Protein AF-A0A2N4S7T3-F1 (afdb_monomer)

pLDDT: mean 77.93, std 10.88, range [51.03, 92.69]

Nearest PDB structures (foldseek):
  4k0d-assembly1_B  TM=6.263E-01  e=5.235E-01  Anaeromyxobacter dehalogenans 2CP-C
  8jh6-assembly1_B  TM=5.081E-01  e=2.788E+00  synthetic construct
  6x8n-assembly2_B  TM=2.990E-01  e=5.444E+00  synthetic construct

Solvent-accessible surface area (backbone atoms only — not comparable to full-atom values): 6394 Å² total; per-residue (Å²): 131,64,70,68,62,53,51,53,51,50,51,27,54,52,43,32,51,51,20,62,65,41,36,82,82,38,55,71,64,19,49,56,45,32,50,54,19,51,52,54,45,47,54,55,56,66,74,57,70,79,88,66,89,48,75,65,57,55,55,43,51,49,44,40,49,51,18,49,53,34,40,54,51,16,52,56,32,49,77,69,72,39,83,61,21,60,58,35,40,50,55,17,48,55,38,38,53,54,33,62,63,49,50,61,58,49,54,53,52,53,52,52,58,52,56,64,72,78,108

Secondary structure (DSSP, 8-state):
--HHHHHHHHHHHHHHHHHHHHTTT-HHHHHHHHHHHHHHHHHHHHTS------HHHHHHHHHHHHHHHHHHHHHHHHHTT-THHHHHHHHHHHHHHHHHHHHHHHHHHHHHHHHHH--

Mean predicted aligned error: 8.17 Å

Structure (mmCIF, N/CA/C/O backbone):
data_AF-A0A2N4S7T3-F1
#
_entry.id   AF-A0A2N4S7T3-F1
#
loop_
_atom_site.group_PDB
_atom_site.id
_atom_site.type_symbol
_atom_site.label_atom_id
_atom_site.label_alt_id
_atom_site.label_comp_id
_atom_site.label_asym_id
_atom_site.label_entity_id
_atom_site.label_seq_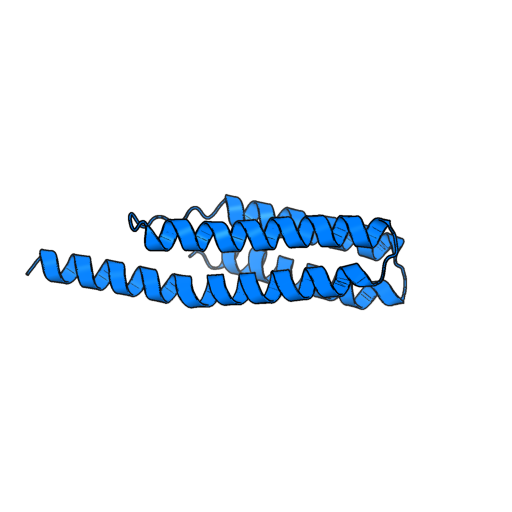id
_atom_site.pdbx_PDB_ins_code
_atom_site.Cartn_x
_atom_site.Cartn_y
_atom_site.Cartn_z
_atom_site.occupancy
_atom_site.B_iso_or_equiv
_atom_site.auth_seq_id
_atom_site.auth_comp_id
_atom_site.auth_asym_id
_atom_site.auth_atom_id
_atom_site.pdbx_PDB_model_num
ATOM 1 N N . MET A 1 1 ? -13.531 -7.506 13.746 1.00 52.25 1 MET A N 1
ATOM 2 C CA . MET A 1 1 ? -13.144 -7.694 12.327 1.00 52.25 1 MET A CA 1
ATOM 3 C C . MET A 1 1 ? -13.259 -9.186 12.020 1.00 52.25 1 MET A C 1
ATOM 5 O O . MET A 1 1 ? -12.767 -9.964 12.825 1.00 52.25 1 MET A O 1
ATOM 9 N N . SER A 1 2 ? -13.979 -9.624 10.979 1.00 55.41 2 SER A N 1
ATOM 10 C CA . SER A 1 2 ? -14.087 -11.068 10.697 1.00 55.41 2 SER A CA 1
ATOM 11 C C . SER A 1 2 ? -12.734 -11.614 10.228 1.00 55.41 2 SER A C 1
ATOM 13 O O . SER A 1 2 ? -12.095 -11.003 9.370 1.00 55.41 2 SER A O 1
ATOM 15 N N . LYS A 1 3 ? -12.308 -12.761 10.779 1.00 67.94 3 LYS A N 1
ATOM 16 C CA . LYS A 1 3 ? -11.022 -13.430 10.480 1.00 67.94 3 LYS A CA 1
ATOM 17 C C . LYS A 1 3 ? -10.740 -13.520 8.973 1.00 67.94 3 LYS A C 1
ATOM 19 O O . LYS A 1 3 ? -9.616 -13.316 8.533 1.00 67.94 3 LYS A O 1
ATOM 24 N N . SER A 1 4 ? -11.779 -13.731 8.165 1.00 69.44 4 SER A N 1
ATOM 25 C CA . SER A 1 4 ? -11.681 -13.824 6.705 1.00 69.44 4 SER A CA 1
ATOM 26 C C . SER A 1 4 ? -11.146 -12.550 6.040 1.00 69.44 4 SER A C 1
ATOM 28 O O . SER A 1 4 ? -10.337 -12.639 5.124 1.00 69.44 4 SER A O 1
ATOM 30 N N . LYS A 1 5 ? -11.549 -11.354 6.496 1.00 67.94 5 LYS A N 1
ATOM 31 C CA . LYS A 1 5 ? -11.074 -10.082 5.910 1.00 67.94 5 LYS A CA 1
ATOM 32 C C . LYS A 1 5 ? -9.599 -9.831 6.214 1.00 67.94 5 LYS A C 1
ATOM 34 O O . LYS A 1 5 ? -8.883 -9.280 5.385 1.00 67.94 5 LYS A O 1
ATOM 39 N N . GLU A 1 6 ? -9.167 -10.249 7.397 1.00 75.75 6 GLU A N 1
ATOM 40 C CA . GLU A 1 6 ? -7.788 -10.124 7.862 1.00 75.75 6 GLU A CA 1
ATOM 41 C C . GLU A 1 6 ? -6.853 -11.045 7.068 1.00 75.75 6 GLU A C 1
ATOM 43 O O . GLU A 1 6 ? -5.805 -10.600 6.606 1.00 75.75 6 GLU A O 1
ATOM 48 N N . ILE A 1 7 ? -7.289 -12.280 6.788 1.00 79.25 7 ILE A N 1
ATOM 49 C CA . ILE A 1 7 ? -6.555 -13.226 5.933 1.00 79.25 7 ILE A CA 1
ATOM 50 C C . ILE A 1 7 ? -6.422 -12.691 4.504 1.00 79.25 7 ILE A C 1
ATOM 52 O O . ILE A 1 7 ? -5.334 -12.739 3.941 1.00 79.25 7 ILE A O 1
ATOM 56 N N . ILE A 1 8 ? -7.489 -12.131 3.921 1.00 80.31 8 ILE A N 1
ATOM 57 C CA . ILE A 1 8 ? -7.438 -11.557 2.562 1.00 80.31 8 ILE A CA 1
ATOM 58 C C . ILE A 1 8 ? -6.455 -10.380 2.508 1.00 80.31 8 ILE A C 1
ATOM 60 O O . ILE A 1 8 ? -5.690 -10.239 1.552 1.00 80.31 8 ILE A O 1
ATOM 64 N N . TYR A 1 9 ? -6.449 -9.542 3.545 1.00 79.94 9 TYR A N 1
ATOM 65 C CA . TYR A 1 9 ? -5.526 -8.416 3.637 1.00 79.94 9 TYR A CA 1
ATOM 66 C C . TYR A 1 9 ? -4.070 -8.881 3.781 1.00 79.94 9 TYR A C 1
ATOM 68 O O . TYR A 1 9 ? -3.201 -8.412 3.047 1.00 79.94 9 TYR A O 1
ATOM 76 N N . ALA A 1 10 ? -3.811 -9.849 4.664 1.00 81.81 10 ALA A N 1
ATOM 77 C CA . ALA A 1 10 ? -2.487 -10.438 4.843 1.00 81.81 10 ALA A CA 1
ATOM 78 C C . ALA A 1 10 ? -1.992 -11.116 3.557 1.00 81.81 10 ALA A C 1
ATOM 80 O O . ALA A 1 10 ? -0.863 -10.878 3.133 1.00 81.81 10 ALA A O 1
ATOM 81 N N . PHE A 1 11 ? -2.859 -11.881 2.892 1.00 86.62 11 PHE A N 1
ATOM 82 C CA . PHE A 1 11 ? -2.561 -12.518 1.612 1.00 86.62 11 PHE A CA 1
ATOM 83 C C . PHE A 1 11 ? -2.182 -11.488 0.543 1.00 86.62 11 PHE A C 1
ATOM 85 O O . PHE A 1 11 ? -1.207 -11.682 -0.176 1.00 86.62 11 PHE A O 1
ATOM 92 N N . SER A 1 12 ? -2.884 -10.352 0.494 1.00 81.44 12 SER A N 1
ATOM 93 C CA . SER A 1 12 ? -2.572 -9.257 -0.436 1.00 81.44 12 SER A CA 1
ATOM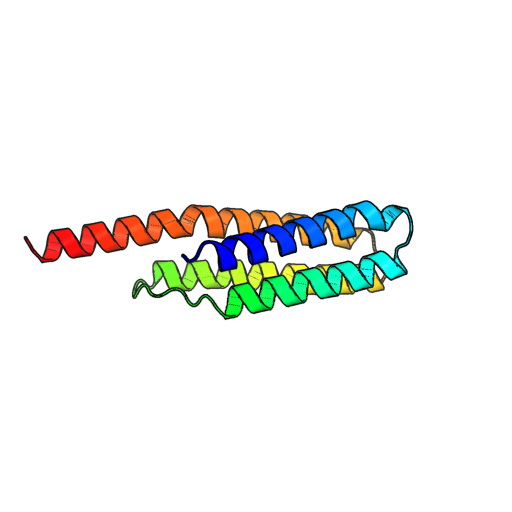 94 C C . SER A 1 12 ? -1.189 -8.656 -0.167 1.00 81.44 12 SER A C 1
ATOM 96 O O . SER A 1 12 ? -0.416 -8.460 -1.099 1.00 81.44 12 SER A O 1
ATOM 98 N N . CYS A 1 13 ? -0.840 -8.406 1.100 1.00 82.75 13 CYS A N 1
ATOM 99 C CA . CYS A 1 13 ? 0.494 -7.917 1.466 1.00 82.75 13 CYS A CA 1
ATOM 100 C C . CYS A 1 13 ? 1.602 -8.916 1.111 1.00 82.75 13 CYS A C 1
ATOM 102 O O . CYS A 1 13 ? 2.630 -8.518 0.565 1.00 82.75 13 CYS A O 1
ATOM 104 N N . VAL A 1 14 ? 1.394 -10.206 1.391 1.00 87.25 14 VAL A N 1
ATOM 105 C CA . VAL A 1 14 ? 2.356 -11.263 1.041 1.00 87.25 14 VAL A CA 1
ATOM 106 C C . VAL A 1 14 ? 2.527 -11.351 -0.475 1.00 87.25 14 VAL A C 1
ATOM 108 O O . VAL A 1 14 ? 3.655 -11.452 -0.949 1.00 87.25 14 VAL A O 1
ATOM 111 N N . LEU A 1 15 ? 1.437 -11.234 -1.238 1.00 87.06 15 LEU A N 1
ATOM 112 C CA . LEU A 1 15 ? 1.474 -11.225 -2.700 1.00 87.06 15 LEU A CA 1
ATOM 113 C C . LEU A 1 15 ? 2.281 -10.035 -3.246 1.00 87.06 15 LEU A C 1
ATOM 115 O O . LEU A 1 15 ? 3.107 -10.218 -4.136 1.00 87.06 15 LEU A O 1
ATOM 119 N N . ILE A 1 16 ? 2.087 -8.830 -2.695 1.00 86.81 16 ILE A N 1
ATOM 120 C CA . ILE A 1 16 ? 2.842 -7.623 -3.080 1.00 86.81 16 ILE A CA 1
ATOM 121 C C . ILE A 1 16 ? 4.337 -7.794 -2.768 1.00 86.81 16 ILE A C 1
ATOM 123 O O . ILE A 1 16 ? 5.181 -7.470 -3.604 1.00 86.81 16 ILE A O 1
ATOM 127 N N . LEU A 1 17 ? 4.681 -8.342 -1.597 1.00 86.50 17 LEU A N 1
ATOM 128 C CA . LEU A 1 17 ? 6.075 -8.615 -1.225 1.00 86.50 17 LEU A CA 1
ATOM 129 C C . LEU A 1 17 ? 6.718 -9.676 -2.126 1.00 86.50 17 LEU A C 1
ATOM 131 O O . LEU A 1 17 ? 7.857 -9.501 -2.560 1.00 86.50 17 LEU A O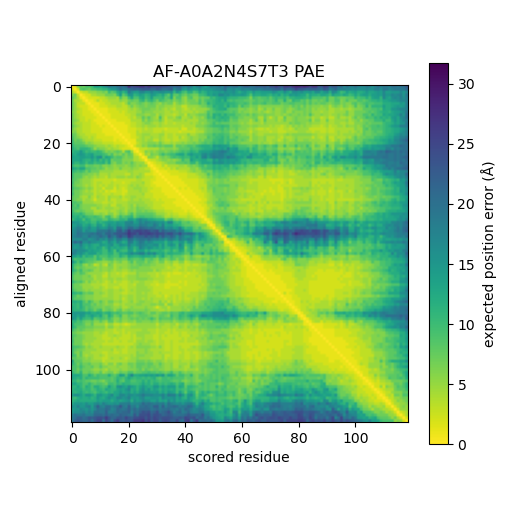 1
ATOM 135 N N . ALA A 1 18 ? 5.986 -10.743 -2.450 1.00 85.44 18 ALA A N 1
ATOM 136 C CA . ALA A 1 18 ? 6.449 -11.775 -3.370 1.00 85.44 18 ALA A CA 1
ATOM 137 C C . ALA A 1 18 ? 6.678 -11.207 -4.781 1.00 85.44 18 ALA A C 1
ATOM 139 O O . ALA A 1 18 ? 7.722 -11.461 -5.380 1.00 85.44 18 ALA A O 1
ATOM 140 N N . ALA A 1 19 ? 5.756 -10.377 -5.283 1.00 84.31 19 ALA A N 1
ATOM 141 C CA . ALA A 1 19 ? 5.901 -9.698 -6.571 1.00 84.31 19 ALA A CA 1
ATOM 142 C C . ALA A 1 19 ? 7.129 -8.770 -6.596 1.00 84.31 19 ALA A C 1
ATOM 144 O O . ALA A 1 19 ? 7.878 -8.766 -7.574 1.00 84.31 19 ALA A O 1
ATOM 145 N N . ALA A 1 20 ? 7.380 -8.036 -5.507 1.00 84.12 20 ALA A N 1
ATOM 146 C CA . ALA A 1 20 ? 8.558 -7.183 -5.373 1.00 84.12 20 ALA A CA 1
ATOM 147 C C . ALA A 1 20 ? 9.872 -7.987 -5.378 1.00 84.12 20 ALA A C 1
ATOM 149 O O . ALA A 1 20 ? 10.825 -7.583 -6.043 1.00 84.12 20 ALA A O 1
ATOM 150 N N . ALA A 1 21 ? 9.923 -9.135 -4.694 1.00 81.88 21 ALA A N 1
ATOM 151 C CA . ALA A 1 21 ? 11.097 -10.012 -4.690 1.00 81.88 21 ALA A CA 1
ATOM 152 C C . ALA A 1 21 ? 11.356 -10.652 -6.068 1.00 81.88 21 ALA A C 1
ATOM 154 O O . ALA A 1 21 ? 12.503 -10.786 -6.494 1.00 81.88 21 ALA A O 1
ATOM 155 N N . MET A 1 22 ? 10.292 -11.000 -6.798 1.00 79.62 22 MET A N 1
ATOM 156 C CA . MET A 1 22 ? 10.384 -11.636 -8.117 1.00 79.62 22 MET A CA 1
ATOM 157 C C . MET A 1 22 ? 10.795 -10.667 -9.242 1.00 79.62 22 MET A C 1
ATOM 159 O O . MET A 1 22 ? 11.176 -11.111 -10.328 1.00 79.62 22 MET A O 1
ATOM 163 N N . TYR A 1 23 ? 10.776 -9.351 -8.988 1.00 76.88 23 TYR A N 1
ATOM 164 C CA . TYR A 1 23 ? 11.131 -8.320 -9.970 1.00 76.88 23 TYR A CA 1
ATOM 165 C C . TYR A 1 23 ? 12.560 -8.454 -10.518 1.00 76.88 23 TYR A C 1
ATOM 167 O O . TYR A 1 23 ? 12.805 -8.083 -11.663 1.00 76.88 23 TYR A O 1
ATOM 175 N N . MET A 1 24 ? 13.495 -9.024 -9.745 1.00 70.50 24 MET A N 1
ATOM 176 C CA . MET A 1 24 ? 14.870 -9.256 -10.211 1.00 70.50 24 MET A CA 1
ATOM 177 C C . MET A 1 24 ? 14.969 -10.309 -11.326 1.00 70.50 24 MET A C 1
ATOM 179 O O . MET A 1 24 ? 15.896 -10.240 -12.126 1.00 70.50 24 MET A O 1
ATOM 183 N N . ALA A 1 25 ? 14.032 -11.263 -11.398 1.00 76.00 25 ALA A N 1
ATOM 184 C CA . ALA A 1 25 ? 14.061 -12.341 -12.388 1.00 76.00 25 ALA A CA 1
ATOM 185 C C . ALA A 1 25 ? 13.264 -11.999 -13.658 1.00 76.00 25 ALA A C 1
ATOM 187 O O . ALA A 1 25 ? 13.744 -12.223 -14.766 1.00 76.00 25 ALA A O 1
ATOM 188 N N . LEU A 1 26 ? 12.047 -11.460 -13.510 1.00 76.44 26 LEU A N 1
ATOM 189 C CA . LEU A 1 26 ? 11.130 -11.185 -14.623 1.00 76.44 26 LEU A CA 1
ATOM 190 C C . LEU A 1 26 ? 10.340 -9.890 -14.362 1.00 76.44 26 LEU A C 1
ATOM 192 O O . LEU A 1 26 ? 9.277 -9.939 -13.735 1.00 76.44 26 LEU A O 1
ATOM 196 N N . PRO A 1 27 ? 10.808 -8.726 -14.850 1.00 73.75 27 PRO A N 1
ATOM 197 C CA . PRO A 1 27 ? 10.171 -7.446 -14.549 1.00 73.75 27 PRO A CA 1
ATOM 198 C C . PRO A 1 27 ? 8.755 -7.332 -15.131 1.00 73.75 27 PRO A C 1
ATOM 200 O O . PRO A 1 27 ? 7.890 -6.721 -14.507 1.00 73.75 27 PRO A O 1
ATOM 203 N N . GLU A 1 28 ? 8.478 -7.949 -16.285 1.00 76.62 28 GLU A N 1
ATOM 204 C CA . GLU A 1 28 ? 7.143 -7.901 -16.897 1.00 76.62 28 GLU A CA 1
ATOM 205 C C . GLU A 1 28 ? 6.102 -8.656 -16.062 1.00 76.62 28 GLU A C 1
ATOM 207 O O . GLU A 1 28 ? 5.094 -8.075 -15.662 1.00 76.62 28 GLU A O 1
ATOM 212 N N . VAL A 1 29 ? 6.367 -9.921 -15.721 1.00 79.75 29 VAL A N 1
ATOM 213 C CA . VAL A 1 29 ? 5.442 -10.758 -14.933 1.00 79.75 29 VAL A CA 1
ATOM 214 C C . VAL A 1 29 ? 5.257 -10.202 -13.520 1.00 79.75 29 VAL A C 1
ATOM 216 O O . VAL A 1 29 ? 4.135 -10.150 -13.010 1.00 79.75 29 VAL A O 1
ATOM 219 N N . ALA A 1 30 ? 6.341 -9.728 -12.900 1.00 80.88 30 ALA A N 1
ATOM 220 C CA . ALA A 1 30 ? 6.289 -9.115 -11.579 1.00 80.88 30 ALA A CA 1
ATOM 221 C C . ALA A 1 30 ? 5.398 -7.863 -11.559 1.00 80.88 30 A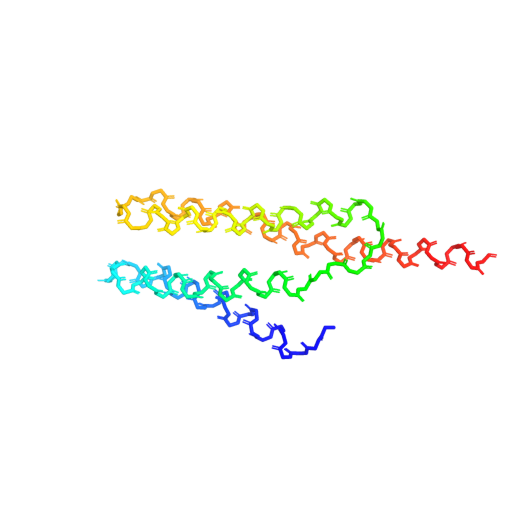LA A C 1
ATOM 223 O O . ALA A 1 30 ? 4.643 -7.672 -10.606 1.00 80.88 30 ALA A O 1
ATOM 224 N N . THR A 1 31 ? 5.434 -7.038 -12.613 1.00 82.88 31 THR A N 1
ATOM 225 C CA . THR A 1 31 ? 4.609 -5.819 -12.699 1.00 82.88 31 THR A CA 1
ATOM 226 C C . THR A 1 31 ? 3.121 -6.160 -12.722 1.00 82.88 31 THR A C 1
ATOM 228 O O . THR A 1 31 ? 2.344 -5.559 -11.980 1.00 82.88 31 THR A O 1
ATOM 231 N N . TRP A 1 32 ? 2.717 -7.177 -13.487 1.00 86.06 32 TRP A N 1
ATOM 232 C CA . TRP A 1 32 ? 1.324 -7.637 -13.508 1.00 86.06 32 TRP A CA 1
ATOM 233 C C . TRP A 1 32 ? 0.866 -8.192 -12.154 1.00 86.06 32 TRP A C 1
ATOM 235 O O . TRP A 1 32 ? -0.217 -7.839 -11.685 1.00 86.06 32 TRP A O 1
ATOM 245 N N . MET A 1 33 ? 1.697 -8.993 -11.476 1.00 85.88 33 MET A N 1
ATOM 246 C CA . MET A 1 33 ? 1.370 -9.482 -10.128 1.00 85.88 33 MET A CA 1
ATOM 247 C C . MET A 1 33 ? 1.268 -8.348 -9.099 1.00 85.88 33 MET A C 1
ATOM 249 O O . MET A 1 33 ? 0.362 -8.351 -8.262 1.00 85.88 33 MET A O 1
ATOM 253 N N . MET A 1 34 ? 2.152 -7.352 -9.186 1.00 86.88 34 MET A N 1
ATOM 254 C CA . MET A 1 34 ? 2.138 -6.170 -8.323 1.00 86.88 34 MET A CA 1
ATOM 255 C C . MET A 1 34 ? 0.838 -5.369 -8.492 1.00 86.88 34 MET A C 1
ATOM 257 O O . MET A 1 34 ? 0.221 -4.982 -7.497 1.00 86.88 34 MET A O 1
ATOM 261 N N . VAL A 1 35 ? 0.386 -5.167 -9.737 1.00 89.19 35 VAL A N 1
ATOM 262 C CA . VAL A 1 35 ? -0.895 -4.504 -10.044 1.00 89.19 35 VAL A CA 1
ATOM 263 C C . VAL A 1 35 ? -2.047 -5.231 -9.361 1.00 89.19 35 VAL A C 1
ATOM 265 O O . VAL A 1 35 ? -2.830 -4.602 -8.650 1.00 89.19 35 VAL A O 1
ATOM 268 N N . VAL A 1 36 ? -2.128 -6.554 -9.524 1.00 89.06 36 VAL A N 1
ATOM 269 C CA . VAL A 1 36 ? -3.190 -7.365 -8.912 1.00 89.06 36 VAL A CA 1
ATOM 270 C C . VAL A 1 36 ? -3.169 -7.224 -7.388 1.00 89.06 36 VAL A C 1
ATOM 272 O O . VAL A 1 36 ? -4.210 -6.955 -6.785 1.00 89.06 36 VAL A O 1
ATOM 275 N N . GLY A 1 37 ? -1.992 -7.313 -6.762 1.00 85.88 37 GLY A N 1
ATOM 276 C CA . GLY A 1 37 ? -1.845 -7.146 -5.315 1.00 85.88 37 GLY A CA 1
ATOM 277 C C . GLY A 1 37 ? -2.332 -5.784 -4.811 1.00 85.88 37 GLY A C 1
ATOM 278 O O . GLY A 1 37 ? -3.131 -5.721 -3.874 1.00 85.88 37 GLY A O 1
ATOM 279 N N . VAL A 1 38 ? -1.916 -4.691 -5.457 1.00 87.69 38 VAL A N 1
ATOM 280 C CA . VAL A 1 38 ? -2.307 -3.326 -5.056 1.00 87.69 38 VAL A CA 1
ATOM 281 C C . VAL A 1 38 ? -3.791 -3.049 -5.321 1.00 87.69 38 VAL A C 1
ATOM 283 O O . VAL A 1 38 ? -4.441 -2.368 -4.523 1.00 87.69 38 VAL A O 1
ATOM 286 N N . VAL A 1 39 ? -4.373 -3.598 -6.390 1.00 89.62 39 VAL A N 1
ATOM 287 C CA . VAL A 1 39 ? -5.815 -3.468 -6.670 1.00 89.62 39 VAL A CA 1
ATOM 288 C C . VAL A 1 39 ? -6.642 -4.175 -5.595 1.00 89.62 39 VAL A C 1
ATOM 290 O O . VAL A 1 39 ? -7.582 -3.586 -5.060 1.00 89.62 39 VAL A O 1
ATOM 293 N N . ILE A 1 40 ? -6.267 -5.397 -5.204 1.00 86.75 40 ILE A N 1
ATOM 294 C CA . ILE A 1 40 ? -6.961 -6.116 -4.124 1.00 86.75 40 ILE A CA 1
ATOM 295 C C . ILE A 1 40 ? -6.812 -5.343 -2.807 1.00 86.75 40 ILE A C 1
ATOM 297 O O . ILE A 1 40 ? -7.795 -5.101 -2.103 1.00 86.75 40 ILE A O 1
ATOM 301 N N . PHE A 1 41 ? -5.598 -4.888 -2.502 1.00 85.31 41 PHE A N 1
ATOM 302 C CA . PHE A 1 41 ? -5.297 -4.133 -1.291 1.00 85.31 41 PHE A CA 1
ATOM 303 C C . PHE A 1 41 ? -6.090 -2.818 -1.180 1.00 85.31 41 PHE A C 1
ATOM 305 O O . PHE A 1 41 ? -6.660 -2.498 -0.127 1.00 85.31 41 PHE A O 1
ATOM 312 N N . SER A 1 42 ? -6.160 -2.056 -2.273 1.00 85.88 42 SER A N 1
ATOM 313 C CA . SER A 1 42 ? -6.909 -0.797 -2.332 1.00 85.88 42 SER A CA 1
ATOM 314 C C . SER A 1 42 ? -8.418 -1.033 -2.240 1.00 85.88 42 SER A C 1
ATOM 316 O O . SER A 1 42 ? -9.091 -0.334 -1.479 1.00 85.88 42 SER A O 1
ATOM 318 N N . ALA A 1 43 ? -8.948 -2.072 -2.896 1.00 84.19 43 ALA A N 1
ATOM 319 C CA . ALA A 1 43 ? -10.356 -2.454 -2.791 1.00 84.19 43 ALA A CA 1
ATOM 320 C C . ALA A 1 43 ? -10.746 -2.855 -1.357 1.00 84.19 43 ALA A C 1
ATOM 322 O O . ALA A 1 43 ? -11.797 -2.444 -0.856 1.00 84.19 43 ALA A O 1
ATOM 323 N N . VAL A 1 44 ? -9.894 -3.614 -0.657 1.00 80.88 44 VAL A N 1
ATOM 324 C CA . VAL A 1 44 ? -10.112 -3.965 0.757 1.00 80.88 44 VAL A CA 1
ATOM 325 C C . VAL A 1 44 ? -10.043 -2.720 1.642 1.00 80.88 44 VAL A C 1
ATOM 327 O O . VAL A 1 44 ? -10.849 -2.577 2.562 1.00 80.88 44 VAL A O 1
ATOM 330 N N . THR A 1 45 ? -9.125 -1.796 1.364 1.00 77.38 45 THR A N 1
ATOM 331 C CA . THR A 1 45 ? -9.031 -0.527 2.099 1.00 77.38 45 THR A CA 1
ATOM 332 C C . THR A 1 45 ? -10.279 0.340 1.908 1.00 77.38 45 THR A C 1
ATOM 334 O O . THR A 1 45 ? -10.797 0.863 2.892 1.00 77.38 45 THR A O 1
ATOM 337 N N . ALA A 1 46 ? -10.828 0.422 0.693 1.00 77.06 46 ALA A N 1
ATOM 338 C CA . ALA A 1 46 ? -12.066 1.153 0.415 1.00 77.06 46 ALA A CA 1
ATOM 339 C C . ALA A 1 46 ? -13.304 0.513 1.076 1.00 77.06 46 ALA A C 1
ATOM 341 O O . ALA A 1 46 ? -14.180 1.222 1.569 1.00 77.06 46 ALA A O 1
ATOM 342 N N . LYS A 1 47 ? -13.372 -0.826 1.137 1.00 73.50 47 LYS A N 1
ATOM 343 C CA . LYS A 1 47 ? -14.495 -1.568 1.744 1.00 73.50 47 LYS A CA 1
ATOM 344 C C . LYS A 1 47 ? -14.515 -1.576 3.277 1.00 73.50 47 LYS A C 1
ATOM 346 O O . LYS A 1 47 ? -15.468 -2.100 3.852 1.00 73.50 47 LYS A O 1
ATOM 351 N N . ASN A 1 48 ? -13.498 -1.036 3.945 1.00 66.25 48 ASN A N 1
ATOM 352 C CA . ASN A 1 48 ? -13.463 -0.913 5.404 1.00 66.25 48 ASN A CA 1
ATOM 353 C C . ASN A 1 48 ? -13.512 0.571 5.819 1.00 66.25 48 ASN A C 1
ATOM 355 O O . ASN A 1 48 ? -12.502 1.103 6.287 1.00 66.25 48 ASN A O 1
ATOM 359 N N . PRO A 1 49 ? -14.660 1.258 5.637 1.00 60.19 49 PRO A N 1
ATOM 360 C CA . PRO A 1 49 ? -14.823 2.626 6.109 1.00 60.19 49 PRO A CA 1
ATOM 361 C C . PRO A 1 49 ? -14.733 2.662 7.639 1.00 60.19 49 PRO A C 1
ATOM 363 O O . PRO A 1 49 ? -15.335 1.839 8.328 1.00 60.19 49 PRO A O 1
ATOM 366 N N . TYR A 1 50 ? -13.951 3.607 8.166 1.00 57.53 50 TYR A N 1
ATOM 367 C CA . TYR A 1 50 ? -13.785 3.815 9.604 1.00 57.53 50 TYR A CA 1
ATOM 368 C C . TYR A 1 50 ? -15.138 4.218 10.226 1.00 57.53 50 TYR A C 1
ATOM 370 O O . TYR A 1 50 ? -15.677 5.254 9.835 1.00 57.53 50 TYR A O 1
ATOM 378 N N . PRO A 1 51 ? -15.705 3.432 11.164 1.00 52.97 51 PRO A N 1
ATOM 379 C CA . PRO A 1 51 ? -17.049 3.679 11.696 1.00 52.97 51 PRO A CA 1
ATOM 380 C C . PRO A 1 51 ? -17.111 4.790 12.763 1.00 52.97 51 PRO A C 1
ATOM 382 O O . PRO A 1 51 ? -18.204 5.192 13.152 1.00 52.97 51 PRO A O 1
ATOM 385 N N . GLY A 1 52 ? -15.966 5.284 13.250 1.00 54.34 52 GLY A N 1
ATOM 386 C CA . GLY A 1 52 ? -15.897 6.273 14.332 1.00 54.34 52 GLY A CA 1
ATOM 387 C C . GLY A 1 52 ? -16.169 7.710 13.872 1.00 54.34 52 GLY A C 1
ATOM 388 O O . GLY A 1 52 ? -15.694 8.144 12.819 1.00 54.34 52 GLY A O 1
ATOM 389 N N . LYS A 1 53 ? -16.933 8.464 14.675 1.00 54.09 53 LYS A N 1
ATOM 390 C CA . LYS A 1 53 ? -17.324 9.866 14.423 1.00 54.09 53 LYS A CA 1
ATOM 391 C C . LYS A 1 53 ? -16.205 10.888 14.698 1.00 54.09 53 LYS A C 1
ATOM 393 O O . LYS A 1 53 ? -16.428 12.080 14.473 1.00 54.09 53 LYS A O 1
ATOM 398 N N . SER A 1 54 ? -15.007 10.494 15.145 1.00 57.78 54 SER A N 1
ATOM 399 C CA . SER A 1 54 ? -13.933 11.464 15.391 1.00 57.78 54 SER A CA 1
ATOM 400 C C . SER A 1 54 ? -13.304 12.020 14.103 1.00 57.78 54 SER A C 1
ATOM 402 O O . SER A 1 54 ? -12.840 11.312 13.205 1.00 57.78 54 SER A O 1
ATOM 404 N N . ILE A 1 55 ? -13.156 13.349 14.062 1.00 57.56 55 ILE A N 1
ATOM 405 C CA . ILE A 1 55 ? -12.386 14.089 13.040 1.00 57.56 55 ILE A CA 1
ATOM 406 C C . ILE A 1 55 ? -10.925 13.583 12.970 1.00 57.56 55 ILE A C 1
ATOM 408 O O . ILE A 1 55 ? -10.259 13.672 11.935 1.00 57.56 55 ILE A O 1
ATOM 412 N N . ARG A 1 56 ? -10.410 13.021 14.074 1.00 55.66 56 ARG A N 1
ATOM 413 C CA . ARG A 1 56 ? -9.076 12.409 14.169 1.00 55.66 56 ARG A CA 1
ATOM 414 C C . ARG A 1 56 ? -8.975 11.090 13.391 1.00 55.66 56 ARG A C 1
ATOM 416 O O . ARG A 1 56 ? -8.014 10.945 12.636 1.00 55.66 56 ARG A O 1
ATOM 423 N N . GLY A 1 57 ? -9.963 10.196 13.488 1.00 60.88 57 GLY A N 1
ATOM 424 C CA . GLY A 1 57 ? -10.008 8.953 12.707 1.00 60.88 57 GLY A CA 1
ATOM 425 C C . GLY A 1 57 ? -10.146 9.194 11.199 1.00 60.88 57 GLY A C 1
ATOM 426 O O . GLY A 1 57 ? -9.473 8.548 10.394 1.00 60.88 57 GLY A O 1
ATOM 427 N N . LYS A 1 58 ? -10.917 10.217 10.802 1.00 64.12 58 LYS A N 1
ATOM 428 C CA . LYS A 1 58 ? -11.089 10.599 9.388 1.00 64.12 58 LYS A CA 1
ATOM 429 C C . LYS A 1 58 ? -9.777 11.046 8.726 1.00 64.12 58 LYS A C 1
ATOM 431 O O . LYS A 1 58 ? -9.480 10.618 7.614 1.00 64.12 58 LYS A O 1
ATOM 436 N N . ARG A 1 59 ? -8.950 11.838 9.425 1.00 68.75 59 ARG A N 1
ATOM 437 C CA . ARG A 1 59 ? -7.609 12.236 8.941 1.00 68.75 59 ARG A CA 1
ATOM 438 C C . ARG A 1 59 ? -6.658 11.050 8.818 1.00 68.75 59 ARG A C 1
ATOM 440 O O . ARG A 1 59 ? -5.853 11.000 7.893 1.00 68.75 59 ARG A O 1
ATOM 447 N N . LEU A 1 60 ? -6.774 10.075 9.714 1.00 68.62 60 LEU A N 1
ATOM 448 C CA . LEU A 1 60 ? -5.946 8.876 9.664 1.00 68.62 60 LEU A CA 1
ATOM 449 C C . LEU A 1 60 ? -6.252 7.996 8.444 1.00 68.62 60 LEU A C 1
ATOM 451 O O . LEU A 1 60 ? -5.346 7.395 7.865 1.00 68.62 60 LEU A O 1
ATOM 455 N N . PHE A 1 61 ? -7.515 7.965 8.018 1.00 70.81 61 PHE A N 1
ATOM 456 C CA . PHE A 1 61 ? -7.921 7.282 6.792 1.00 70.81 61 PHE A CA 1
ATOM 457 C C . PHE A 1 61 ? -7.327 7.939 5.536 1.00 70.81 61 PHE A C 1
ATOM 459 O O . PHE A 1 61 ? -6.922 7.234 4.612 1.00 70.81 61 PHE A O 1
ATOM 466 N N . MET A 1 62 ? -7.171 9.270 5.523 1.00 75.12 62 MET A N 1
ATOM 467 C CA . MET A 1 62 ? -6.490 9.959 4.422 1.00 75.12 62 MET A CA 1
ATOM 468 C C . MET A 1 62 ? -5.033 9.507 4.264 1.00 75.12 62 MET A C 1
ATOM 470 O O . MET A 1 62 ? -4.614 9.282 3.135 1.00 75.12 62 MET A O 1
ATOM 474 N N . PHE A 1 63 ? -4.275 9.277 5.344 1.00 81.44 63 PHE A N 1
ATOM 475 C CA . PHE A 1 63 ? -2.902 8.743 5.238 1.00 81.44 63 PHE A CA 1
ATOM 476 C C . PHE A 1 63 ? -2.846 7.366 4.568 1.00 81.44 63 PHE A C 1
ATOM 478 O O . PHE A 1 63 ? -1.942 7.092 3.781 1.00 81.44 63 PHE A O 1
ATOM 485 N N . ARG A 1 64 ? -3.840 6.514 4.828 1.00 82.62 64 ARG A N 1
ATOM 486 C CA . ARG A 1 64 ? -3.947 5.195 4.196 1.00 82.62 64 ARG A CA 1
ATOM 487 C C . ARG A 1 64 ? -4.305 5.293 2.708 1.00 82.62 64 ARG A C 1
ATOM 489 O O . ARG A 1 64 ? -3.798 4.510 1.908 1.00 82.62 64 ARG A O 1
ATOM 496 N N . ILE A 1 65 ? -5.119 6.280 2.327 1.00 84.56 65 ILE A N 1
ATOM 497 C CA . ILE A 1 65 ? -5.376 6.618 0.918 1.00 84.56 65 ILE A CA 1
ATOM 498 C C . ILE A 1 65 ? -4.102 7.144 0.252 1.00 84.56 65 ILE A C 1
ATOM 500 O O . ILE A 1 65 ? -3.761 6.668 -0.827 1.00 84.56 65 ILE A O 1
ATOM 504 N N . TYR A 1 66 ? -3.368 8.059 0.894 1.00 88.00 66 TYR A N 1
ATOM 505 C CA . TYR A 1 66 ? -2.091 8.554 0.373 1.00 88.00 66 TYR A CA 1
ATOM 506 C C . TYR A 1 66 ? -1.099 7.412 0.143 1.00 88.00 66 TYR A C 1
ATOM 508 O O . TYR A 1 66 ? -0.473 7.373 -0.911 1.00 88.00 66 TYR A O 1
ATOM 516 N N . ALA A 1 67 ? -1.021 6.444 1.063 1.00 89.44 67 ALA A N 1
ATOM 517 C CA . ALA A 1 67 ? -0.222 5.236 0.874 1.00 89.44 67 ALA A CA 1
ATOM 518 C C . ALA A 1 67 ? -0.661 4.442 -0.373 1.00 89.44 67 ALA A C 1
ATOM 520 O O . ALA A 1 67 ? 0.182 4.091 -1.193 1.00 89.44 67 ALA A O 1
ATOM 521 N N . CYS A 1 68 ? -1.967 4.218 -0.570 1.00 89.12 68 CYS A N 1
ATOM 522 C CA . CYS A 1 68 ? -2.482 3.517 -1.756 1.00 89.12 68 CYS A CA 1
ATOM 523 C C . CYS A 1 68 ? -2.173 4.266 -3.063 1.00 89.12 68 CYS A C 1
ATOM 525 O O . CYS A 1 68 ? -1.787 3.644 -4.052 1.00 89.12 68 CYS A O 1
ATOM 527 N N . VAL A 1 69 ? -2.307 5.596 -3.071 1.00 90.12 69 VAL A N 1
ATOM 528 C CA . VAL A 1 69 ? -1.949 6.435 -4.225 1.00 90.12 69 VAL A CA 1
ATOM 529 C C . VAL A 1 69 ? -0.454 6.316 -4.521 1.00 90.12 69 VAL A C 1
ATOM 531 O O . VAL A 1 69 ? -0.074 6.123 -5.673 1.00 90.12 69 VAL A O 1
ATOM 534 N N . LEU A 1 70 ? 0.395 6.342 -3.491 1.00 90.38 70 LEU A N 1
ATOM 535 C CA . LEU A 1 70 ? 1.837 6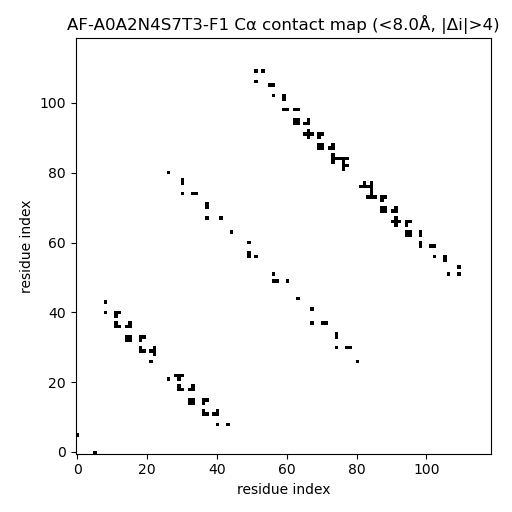.158 -3.647 1.00 90.38 70 LEU A CA 1
ATOM 536 C C . LEU A 1 70 ? 2.195 4.769 -4.200 1.00 90.38 70 LEU A C 1
ATOM 538 O O . LEU A 1 70 ? 3.078 4.670 -5.049 1.00 90.38 70 LEU A O 1
ATOM 542 N N . MET A 1 71 ? 1.491 3.708 -3.783 1.00 89.69 71 MET A N 1
ATOM 543 C CA . MET A 1 71 ? 1.663 2.363 -4.355 1.00 89.69 71 MET A CA 1
ATOM 544 C C . MET A 1 71 ? 1.296 2.332 -5.845 1.00 89.69 71 MET A C 1
ATOM 546 O O . MET A 1 71 ? 2.030 1.744 -6.639 1.00 89.69 71 MET A O 1
ATOM 550 N N . ALA A 1 72 ? 0.209 3.001 -6.246 1.00 90.50 72 ALA A N 1
ATOM 551 C CA . ALA A 1 72 ? -0.184 3.109 -7.653 1.00 90.50 72 ALA A CA 1
ATOM 552 C C . ALA A 1 72 ? 0.855 3.883 -8.486 1.00 90.50 72 ALA A C 1
ATOM 554 O O . ALA A 1 72 ? 1.213 3.458 -9.586 1.00 90.50 72 ALA A O 1
ATOM 555 N N . VAL A 1 73 ? 1.408 4.972 -7.939 1.00 90.62 73 VAL A N 1
ATOM 556 C CA . VAL A 1 73 ? 2.533 5.698 -8.552 1.00 90.62 73 VAL A CA 1
ATOM 557 C C . VAL A 1 73 ? 3.769 4.796 -8.653 1.00 90.62 73 VAL A C 1
ATOM 559 O O . VAL A 1 73 ? 4.425 4.771 -9.692 1.00 90.62 73 VAL A O 1
ATOM 562 N N . GLY A 1 74 ? 4.063 3.997 -7.624 1.00 88.06 74 GLY A N 1
ATOM 563 C CA . GLY A 1 74 ? 5.153 3.017 -7.637 1.00 88.06 74 GLY A CA 1
ATOM 564 C C . GLY A 1 74 ? 5.029 2.004 -8.779 1.00 88.06 74 GLY A C 1
ATOM 565 O O . GLY A 1 74 ? 6.003 1.769 -9.493 1.00 88.06 74 GLY A O 1
ATOM 566 N N . ILE A 1 75 ? 3.824 1.478 -9.019 1.00 88.25 75 ILE A N 1
ATOM 567 C CA . ILE A 1 75 ? 3.535 0.593 -10.162 1.00 88.25 75 ILE A CA 1
ATOM 568 C C . ILE A 1 75 ? 3.783 1.309 -11.495 1.00 88.25 75 ILE A C 1
ATOM 570 O O . ILE A 1 75 ? 4.387 0.738 -12.401 1.00 88.25 75 ILE A O 1
ATOM 574 N N . TYR A 1 76 ? 3.366 2.570 -11.627 1.00 86.75 76 TYR A N 1
ATOM 575 C CA . TYR A 1 76 ? 3.634 3.348 -12.839 1.00 86.75 76 TYR A CA 1
ATOM 576 C C . TYR A 1 76 ? 5.145 3.500 -13.106 1.00 86.75 76 TYR A C 1
ATOM 578 O O . TYR A 1 76 ? 5.603 3.332 -14.238 1.00 86.75 76 TYR A O 1
ATOM 586 N N . PHE A 1 77 ? 5.950 3.745 -12.066 1.00 84.56 77 PHE A N 1
ATOM 587 C CA . PHE A 1 77 ? 7.415 3.775 -12.192 1.00 84.56 77 PHE A CA 1
ATOM 588 C C . PHE A 1 77 ? 8.016 2.409 -12.558 1.00 84.56 77 PHE A C 1
ATOM 590 O O . PHE A 1 77 ? 9.016 2.357 -13.280 1.00 84.56 77 PHE A O 1
ATOM 597 N N . MET A 1 78 ? 7.388 1.318 -12.115 1.00 81.88 78 MET A N 1
ATOM 598 C CA . MET A 1 78 ? 7.768 -0.060 -12.443 1.00 81.88 78 MET A CA 1
ATOM 599 C C . MET A 1 78 ? 7.612 -0.340 -13.949 1.00 81.88 78 MET A C 1
ATOM 601 O O . MET A 1 78 ? 8.543 -0.852 -14.570 1.00 81.88 78 MET A O 1
ATOM 605 N N . PHE A 1 79 ? 6.522 0.126 -14.580 1.00 81.00 79 PHE A N 1
ATOM 606 C CA . PHE A 1 79 ? 6.354 0.080 -16.046 1.00 81.00 79 PHE A CA 1
ATOM 607 C C . PHE A 1 79 ? 7.453 0.840 -16.794 1.00 81.00 79 PHE A C 1
ATOM 609 O O . PHE A 1 79 ? 7.887 0.430 -17.870 1.00 81.00 79 PHE A O 1
ATOM 616 N N . ARG A 1 80 ? 7.946 1.937 -16.213 1.00 82.19 80 ARG A N 1
ATOM 617 C CA . ARG A 1 80 ? 9.025 2.744 -16.797 1.00 82.19 80 ARG A CA 1
ATOM 618 C C . ARG A 1 80 ? 10.427 2.163 -16.542 1.00 82.19 80 ARG A C 1
ATOM 620 O O . ARG A 1 80 ? 11.413 2.812 -16.893 1.00 82.19 80 ARG A O 1
ATOM 627 N N . ARG A 1 81 ? 10.523 0.968 -15.933 1.00 75.81 81 ARG A N 1
ATOM 628 C CA . ARG A 1 81 ? 11.760 0.279 -15.505 1.00 75.81 81 ARG A CA 1
ATOM 629 C C . ARG A 1 81 ? 12.724 1.169 -14.707 1.00 75.81 81 ARG A C 1
ATOM 631 O O . ARG A 1 81 ? 13.937 0.991 -14.752 1.00 75.81 81 ARG A O 1
ATOM 638 N N . GLN A 1 82 ? 12.190 2.137 -13.965 1.00 77.81 82 GLN A N 1
ATOM 639 C CA . GLN A 1 82 ? 12.981 3.063 -13.154 1.00 77.81 82 GLN A CA 1
ATOM 640 C C . GLN A 1 82 ? 13.156 2.512 -11.741 1.00 77.81 82 GLN A C 1
ATOM 642 O O . GLN A 1 82 ? 12.163 2.251 -11.069 1.00 77.81 82 GLN A O 1
ATOM 647 N N . ASN A 1 83 ? 14.389 2.442 -11.232 1.00 80.12 83 ASN A N 1
ATOM 648 C CA . ASN A 1 83 ? 14.70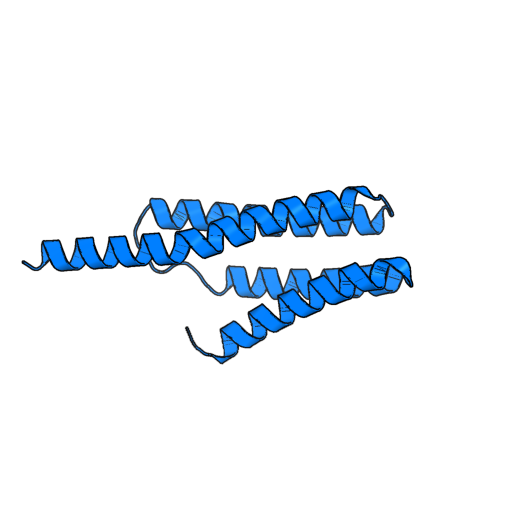1 1.904 -9.892 1.00 80.12 83 ASN A CA 1
ATOM 649 C C . ASN A 1 83 ? 14.052 2.670 -8.719 1.00 80.12 83 ASN A C 1
ATOM 651 O O . ASN A 1 83 ? 14.047 2.197 -7.586 1.00 80.12 83 ASN A O 1
ATOM 655 N N . ILE A 1 84 ? 13.459 3.835 -8.986 1.00 86.44 84 ILE A N 1
ATOM 656 C CA . ILE A 1 84 ? 12.749 4.672 -8.009 1.00 86.44 84 ILE A CA 1
ATOM 657 C C . ILE A 1 84 ? 11.466 3.987 -7.493 1.00 86.44 84 ILE A C 1
ATOM 659 O O . ILE A 1 84 ? 10.968 4.343 -6.424 1.00 86.44 84 ILE A O 1
ATOM 663 N N . TRP A 1 85 ? 10.949 2.970 -8.198 1.00 86.00 85 TRP A N 1
ATOM 664 C CA . TRP A 1 85 ? 9.722 2.256 -7.820 1.00 86.00 85 TRP A CA 1
ATOM 665 C C . TRP A 1 85 ? 9.771 1.689 -6.388 1.00 86.00 85 TRP A C 1
ATOM 667 O O . TRP A 1 85 ? 8.802 1.825 -5.638 1.00 86.00 85 TRP A O 1
ATOM 677 N N . PHE A 1 86 ? 10.910 1.116 -5.976 1.00 86.19 86 PHE A N 1
ATOM 678 C CA . PHE A 1 86 ? 11.075 0.519 -4.646 1.00 86.19 86 PHE A CA 1
ATOM 679 C C . PHE A 1 86 ? 11.052 1.581 -3.541 1.00 86.19 86 PHE A C 1
ATOM 681 O O . PHE A 1 86 ? 10.478 1.369 -2.475 1.00 86.19 86 PHE A O 1
ATOM 688 N N . LEU A 1 87 ? 11.617 2.761 -3.817 1.00 90.31 87 LEU A N 1
ATOM 689 C CA . LEU A 1 87 ? 11.629 3.885 -2.884 1.00 90.31 87 LEU A CA 1
ATOM 690 C C . LEU A 1 87 ? 10.205 4.402 -2.619 1.00 90.31 87 LEU A C 1
ATOM 692 O O . LEU A 1 87 ? 9.842 4.661 -1.473 1.00 90.31 87 LEU A O 1
ATOM 696 N N . MET A 1 88 ? 9.369 4.472 -3.661 1.00 89.88 88 MET A N 1
ATOM 697 C CA . MET A 1 88 ? 7.955 4.849 -3.528 1.00 89.88 88 MET A CA 1
ATOM 698 C C . MET A 1 88 ? 7.161 3.820 -2.715 1.00 89.88 88 MET A C 1
ATOM 700 O O . MET A 1 88 ? 6.373 4.196 -1.846 1.00 89.88 88 MET A O 1
ATOM 704 N N . MET A 1 89 ? 7.409 2.525 -2.943 1.00 89.00 89 MET A N 1
ATOM 705 C CA . MET A 1 89 ? 6.808 1.431 -2.167 1.00 89.00 89 MET A CA 1
ATOM 706 C C . MET A 1 89 ? 7.220 1.475 -0.689 1.00 89.00 89 MET A C 1
ATOM 708 O O . MET A 1 89 ? 6.382 1.263 0.189 1.00 89.00 89 MET A O 1
ATOM 712 N N . LEU A 1 90 ? 8.480 1.807 -0.396 1.00 91.50 90 LEU A N 1
ATOM 713 C CA . LEU A 1 90 ? 8.963 1.968 0.977 1.00 91.50 90 LEU A CA 1
ATOM 714 C C . LEU A 1 90 ? 8.236 3.096 1.710 1.00 91.50 90 LEU A C 1
ATOM 716 O O . LEU A 1 90 ? 7.737 2.887 2.816 1.00 91.50 90 LEU A O 1
ATOM 720 N N . ILE A 1 91 ? 8.126 4.272 1.087 1.00 92.69 91 ILE A N 1
ATOM 721 C CA . ILE A 1 91 ? 7.421 5.415 1.685 1.00 92.69 91 ILE A CA 1
ATOM 722 C C . ILE A 1 91 ? 5.940 5.066 1.905 1.00 92.69 91 ILE A C 1
ATOM 724 O O . ILE A 1 91 ? 5.386 5.354 2.969 1.00 92.69 91 ILE A O 1
ATOM 728 N N . ALA A 1 92 ? 5.313 4.384 0.941 1.00 91.44 92 ALA A N 1
ATOM 729 C CA . ALA A 1 92 ? 3.942 3.903 1.073 1.00 91.44 92 ALA A CA 1
ATOM 730 C C . ALA A 1 92 ? 3.774 2.960 2.275 1.00 91.44 92 ALA A C 1
ATOM 732 O O . ALA A 1 92 ? 2.834 3.111 3.056 1.00 91.44 92 ALA A O 1
ATOM 733 N N . SER A 1 93 ? 4.707 2.019 2.448 1.00 90.19 93 SER A N 1
ATOM 734 C CA . SER A 1 93 ? 4.706 1.053 3.549 1.00 90.19 93 SER A CA 1
ATOM 735 C C . SER A 1 93 ? 4.805 1.738 4.915 1.00 90.19 93 SER A C 1
ATOM 737 O O . SER A 1 93 ? 4.022 1.437 5.817 1.00 90.19 93 SER A O 1
ATOM 739 N N . VAL A 1 94 ? 5.688 2.732 5.060 1.00 91.69 94 VAL A N 1
ATOM 740 C CA . VAL A 1 94 ? 5.827 3.498 6.311 1.00 91.69 94 VAL A CA 1
ATOM 741 C C . VAL A 1 94 ? 4.524 4.222 6.670 1.00 91.69 94 VAL A C 1
ATOM 743 O O . VAL A 1 94 ? 4.070 4.144 7.813 1.00 91.69 94 VAL A O 1
ATOM 746 N N . LEU A 1 95 ? 3.876 4.872 5.697 1.00 89.50 95 LEU A N 1
ATOM 747 C CA . LEU A 1 95 ? 2.575 5.526 5.900 1.00 89.50 95 LEU A CA 1
ATOM 748 C C . LEU A 1 95 ? 1.484 4.526 6.300 1.00 89.50 95 LEU A C 1
ATOM 750 O O . LEU A 1 95 ? 0.637 4.816 7.152 1.00 89.50 95 LEU A O 1
ATOM 754 N N . LEU A 1 96 ? 1.511 3.338 5.699 1.00 87.00 96 LEU A N 1
ATOM 755 C CA . LEU A 1 96 ? 0.560 2.277 5.982 1.00 87.00 96 LEU A CA 1
ATOM 756 C C . LEU A 1 96 ? 0.713 1.736 7.410 1.00 87.00 96 LEU A C 1
ATOM 758 O O . LEU A 1 96 ? -0.285 1.600 8.119 1.00 87.00 96 LEU A O 1
ATOM 762 N N . ILE A 1 97 ? 1.949 1.483 7.848 1.00 87.25 97 ILE A N 1
ATOM 763 C CA . ILE A 1 97 ? 2.267 1.035 9.213 1.00 87.25 97 ILE A CA 1
ATOM 764 C C . ILE A 1 97 ? 1.876 2.111 10.230 1.00 87.25 97 ILE A C 1
ATOM 766 O O . ILE A 1 97 ? 1.254 1.799 11.247 1.00 87.25 97 ILE A O 1
ATOM 770 N N . TYR A 1 98 ? 2.165 3.383 9.936 1.00 85.38 98 TYR A N 1
ATOM 771 C CA . TYR A 1 98 ? 1.746 4.501 10.780 1.00 85.38 98 TYR A CA 1
ATOM 772 C C . TYR A 1 98 ? 0.220 4.535 10.953 1.00 85.38 98 TYR A C 1
ATOM 774 O O . TYR A 1 98 ? -0.284 4.625 12.075 1.00 85.38 98 TYR A O 1
ATOM 782 N N . SER A 1 99 ? -0.527 4.385 9.854 1.00 81.12 99 SER A N 1
ATOM 783 C CA . SER A 1 99 ? -1.990 4.297 9.887 1.00 81.12 99 SER A CA 1
ATOM 784 C C . SER A 1 99 ? -2.479 3.105 10.715 1.00 81.12 99 SER A C 1
ATOM 786 O O . SER A 1 99 ? -3.356 3.271 11.563 1.00 81.12 99 SER A O 1
ATOM 788 N N . ALA A 1 100 ? -1.886 1.925 10.515 1.00 79.94 100 ALA A N 1
ATOM 789 C CA . ALA A 1 100 ? -2.250 0.701 11.223 1.00 79.94 100 ALA A CA 1
ATOM 790 C C . ALA A 1 100 ? -2.042 0.809 12.741 1.00 79.94 100 ALA A C 1
ATOM 792 O O . ALA A 1 100 ? -2.876 0.321 13.499 1.00 79.94 100 ALA A O 1
ATOM 793 N N . PHE A 1 101 ? -0.980 1.482 13.190 1.00 79.50 101 PHE A N 1
ATOM 794 C CA . PHE A 1 101 ? -0.686 1.633 14.616 1.00 79.50 101 PHE A CA 1
ATOM 795 C C . PHE A 1 101 ? -1.549 2.701 15.306 1.00 79.50 101 PHE A C 1
ATOM 797 O O . PHE A 1 101 ? -1.937 2.543 16.464 1.00 79.50 101 PHE A O 1
ATOM 804 N N . LEU A 1 102 ? -1.883 3.796 14.615 1.00 75.06 102 LEU A N 1
ATOM 805 C CA . LEU A 1 102 ? -2.719 4.851 15.200 1.00 75.06 102 LEU A CA 1
ATOM 806 C C . LEU A 1 102 ? -4.204 4.470 15.270 1.00 75.06 102 LEU A C 1
ATOM 808 O O . LEU A 1 102 ? -4.902 4.949 16.161 1.00 75.06 102 LEU A O 1
ATOM 812 N N . MET A 1 103 ? -4.696 3.627 14.361 1.00 72.69 103 MET A N 1
ATOM 813 C CA . MET A 1 103 ? -6.115 3.262 14.282 1.00 72.69 103 MET A CA 1
ATOM 814 C C . MET A 1 103 ? -6.680 2.657 15.586 1.00 72.69 103 MET A C 1
ATOM 816 O O . MET A 1 103 ? -7.690 3.179 16.065 1.00 72.69 103 MET A O 1
ATOM 820 N N . PRO A 1 104 ? -6.033 1.656 16.227 1.00 70.75 104 PRO A N 1
ATOM 821 C CA . PRO A 1 104 ? -6.471 1.126 17.522 1.00 70.75 104 PRO A CA 1
ATOM 822 C C . PRO A 1 104 ? -6.426 2.164 18.643 1.00 70.75 104 PRO A C 1
ATOM 824 O O . PRO A 1 104 ? -7.356 2.234 19.440 1.00 70.75 104 PRO A O 1
ATOM 827 N N . ARG A 1 105 ? -5.416 3.044 18.654 1.00 70.56 105 ARG A N 1
ATOM 828 C CA . ARG A 1 105 ? -5.301 4.110 19.664 1.00 70.56 105 ARG A CA 1
ATOM 82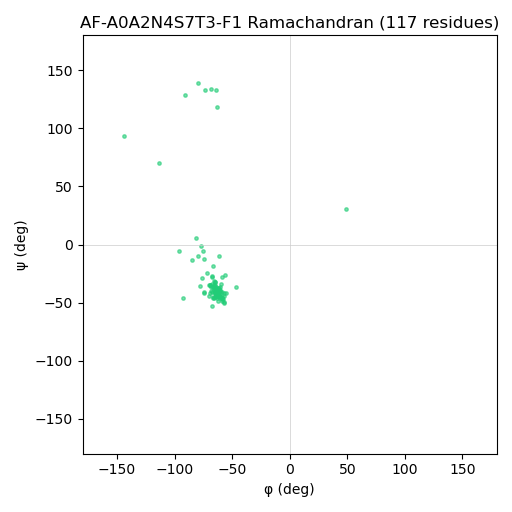9 C C . ARG A 1 105 ? -6.429 5.139 19.587 1.00 70.56 105 ARG A C 1
ATOM 831 O O . ARG A 1 105 ? -6.789 5.719 20.607 1.00 70.56 105 ARG A O 1
ATOM 838 N N . VAL A 1 106 ? -6.952 5.419 18.390 1.00 73.06 106 VAL A N 1
ATOM 839 C CA . VAL A 1 106 ? -8.094 6.337 18.233 1.00 73.06 106 VAL A CA 1
ATOM 840 C C . VAL A 1 106 ? -9.388 5.664 18.688 1.00 73.06 106 VAL A C 1
ATOM 842 O O . VAL A 1 106 ? -10.161 6.302 19.395 1.00 73.06 106 VAL A O 1
ATOM 845 N N . TRP A 1 107 ? -9.592 4.384 18.355 1.00 67.25 107 TRP A N 1
ATOM 846 C CA . TRP A 1 107 ? -10.771 3.633 18.805 1.00 67.25 107 TRP A CA 1
ATOM 847 C C . TRP A 1 107 ? -10.843 3.503 20.328 1.00 67.25 107 TRP A C 1
ATOM 849 O O . TRP A 1 107 ? -11.907 3.710 20.901 1.00 67.25 107 TRP A O 1
ATOM 859 N N . GLU A 1 108 ? -9.719 3.228 20.989 1.00 73.50 108 GLU A N 1
ATOM 860 C CA . GLU A 1 108 ? -9.663 3.138 22.453 1.00 73.50 108 GLU A CA 1
ATOM 861 C C . GLU A 1 108 ? -10.027 4.475 23.118 1.00 73.50 108 GLU A C 1
ATOM 863 O O . GLU A 1 108 ? -10.823 4.515 24.051 1.00 73.50 108 GLU A O 1
ATOM 868 N N . LYS A 1 109 ? -9.535 5.598 22.576 1.00 71.75 109 LYS A N 1
ATOM 869 C CA . LYS A 1 109 ? -9.904 6.935 23.067 1.00 71.75 109 LYS A CA 1
ATOM 870 C C . LYS A 1 109 ? -11.379 7.269 22.852 1.00 71.75 109 LYS A C 1
ATOM 872 O O . LYS A 1 109 ? -11.972 7.885 23.729 1.00 71.75 109 LYS A O 1
ATOM 877 N N . GLU A 1 110 ? -11.962 6.878 21.7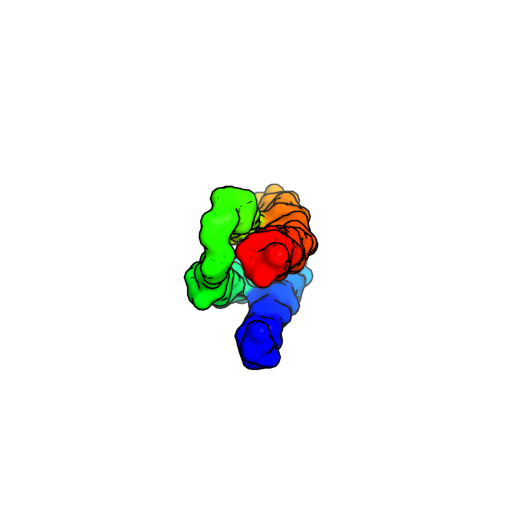18 1.00 70.38 110 GLU A N 1
ATOM 878 C CA . GLU A 1 110 ? -13.400 7.060 21.471 1.00 70.38 110 GLU A CA 1
ATOM 879 C C . GLU A 1 110 ? -14.249 6.240 22.455 1.00 70.38 110 GLU A C 1
ATOM 881 O O . GLU A 1 110 ? -15.272 6.734 22.919 1.00 70.38 110 GLU A O 1
ATOM 886 N N . GLN A 1 111 ? -13.829 5.019 22.809 1.00 69.62 111 GLN A N 1
ATOM 887 C CA . GLN A 1 111 ? -14.538 4.208 23.806 1.00 69.62 111 GLN A CA 1
ATOM 888 C C . GLN A 1 111 ? -14.450 4.803 25.213 1.00 69.62 111 GLN A C 1
ATOM 890 O O . GLN A 1 111 ? -15.459 4.848 25.908 1.00 69.62 111 GLN A O 1
ATOM 895 N N . LEU A 1 112 ? -13.282 5.314 25.609 1.00 71.19 112 LEU A N 1
ATOM 896 C CA . LEU A 1 112 ? -13.111 5.980 26.902 1.00 71.19 112 LEU A CA 1
ATOM 897 C C . LEU A 1 112 ? -13.965 7.251 27.008 1.00 71.19 112 LEU A C 1
ATOM 899 O O . LEU A 1 112 ? -14.609 7.462 28.027 1.00 71.19 112 LEU A O 1
ATOM 903 N N . GLU A 1 113 ? -14.031 8.062 25.946 1.00 67.62 113 GLU A N 1
ATOM 904 C CA . GLU A 1 113 ? -14.862 9.276 25.927 1.00 67.62 113 GLU A CA 1
ATOM 905 C C . GLU A 1 113 ? -16.371 8.964 25.950 1.00 67.62 113 GLU A C 1
ATOM 907 O O . GLU A 1 113 ? -17.162 9.768 26.439 1.00 67.62 113 GLU A O 1
ATOM 912 N N . HIS A 1 114 ? -16.788 7.809 25.422 1.00 61.91 114 HIS A N 1
ATOM 913 C CA . HIS A 1 114 ? -18.174 7.352 25.532 1.00 61.91 114 HIS A CA 1
ATOM 914 C C . HIS A 1 114 ? -18.509 6.834 26.935 1.00 61.91 114 HIS A C 1
ATOM 916 O O . HIS A 1 114 ? -19.571 7.175 27.443 1.00 61.91 114 HIS A O 1
ATOM 922 N N . THR A 1 115 ? -17.610 6.082 27.576 1.00 66.25 115 THR A N 1
ATOM 923 C CA . THR A 1 115 ? -17.792 5.612 28.962 1.00 66.25 115 THR A CA 1
ATOM 924 C C . THR A 1 115 ? -17.850 6.768 29.966 1.00 66.25 115 THR A C 1
ATOM 926 O O . THR A 1 115 ? -18.633 6.708 30.905 1.00 66.25 115 THR A O 1
ATOM 929 N N . ASP A 1 116 ? -17.068 7.831 29.760 1.00 62.00 116 ASP A N 1
ATOM 930 C CA . ASP A 1 116 ? -17.026 9.004 30.650 1.00 62.00 116 ASP A CA 1
ATOM 931 C C . ASP A 1 116 ? -18.294 9.877 30.559 1.00 62.00 116 ASP A C 1
ATOM 933 O O . ASP A 1 116 ? -18.638 10.567 31.506 1.00 62.00 116 ASP A O 1
ATOM 937 N N . LYS A 1 117 ? -19.022 9.834 29.431 1.00 59.62 117 LYS A N 1
ATOM 938 C CA . LYS A 1 117 ? -20.287 10.576 29.239 1.00 59.62 117 LYS A CA 1
ATOM 939 C C . LYS A 1 117 ? -21.523 9.851 29.777 1.00 59.62 117 LYS A C 1
ATOM 941 O O . LYS A 1 117 ? -22.588 10.460 29.834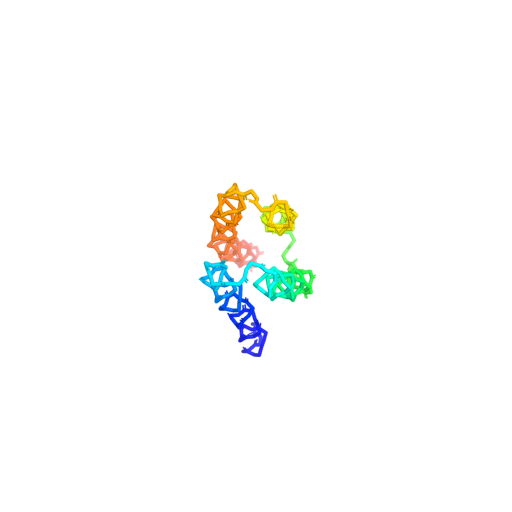 1.00 59.62 117 LYS A O 1
ATOM 946 N N . GLU A 1 118 ? -21.400 8.564 30.090 1.00 57.53 118 GLU A N 1
ATOM 947 C CA . GLU A 1 118 ? -22.477 7.736 30.653 1.00 57.53 118 GLU A CA 1
ATOM 948 C C . GLU A 1 118 ? -22.400 7.643 32.194 1.00 57.53 118 GLU A C 1
ATOM 950 O O . GLU A 1 118 ? -23.297 7.068 32.812 1.00 57.53 118 GLU A O 1
ATOM 955 N N . LEU A 1 119 ? -21.345 8.206 32.802 1.00 51.03 119 LEU A N 1
ATOM 956 C CA . LEU A 1 119 ? -21.108 8.345 34.247 1.00 51.03 119 LEU A CA 1
ATOM 957 C C . LEU A 1 119 ? -21.472 9.757 34.731 1.00 51.03 119 LEU A C 1
ATOM 959 O O . LEU A 1 119 ? -21.964 9.855 35.878 1.00 51.03 119 LEU A O 1
#

Sequence (119 aa):
MSKSKEIIYAFSCVLILAAAAMYMALPEVATWMMVVGVVIFSAVTAKNPYPGKSIRGKRLFMFRIYACVLMAVGIYFMFRRQNIWFLMMLIASVLLIYSAFLMPRVWEKEQLEHTDKEL

Foldseek 3Di:
DPPVLVVLLVVLVVQLVVLVVCCVPPLVVSLVSNVVSLVSNVVSLVVDPDPDPDPVLVVLSVLLVVLSVLSVVLSVVSVVVHPCSVVSNVVSVVSNVVSVVVNVVVVVVSVVVVVVVVD

Radius of gyration: 16.85 Å; Cα contacts (8 Å, |Δi|>4): 87; chains: 1; bounding box: 37×28×51 Å